Protein AF-A0A417CQZ8-F1 (afdb_monomer_lite)

Structure (mmCIF, N/CA/C/O backbone):
data_AF-A0A417CQZ8-F1
#
_entry.id   AF-A0A417CQZ8-F1
#
loop_
_atom_site.group_PDB
_atom_site.id
_atom_site.type_symbol
_atom_site.label_atom_id
_atom_site.label_alt_id
_atom_site.label_comp_id
_atom_site.label_asym_id
_atom_site.label_entity_id
_atom_site.label_seq_id
_atom_site.pdbx_PDB_ins_code
_atom_site.Cartn_x
_atom_site.Cartn_y
_atom_site.Cartn_z
_atom_site.occupancy
_atom_site.B_iso_or_equiv
_atom_site.auth_seq_id
_atom_site.auth_comp_id
_atom_site.auth_asym_id
_atom_site.auth_atom_id
_atom_site.pdbx_PDB_model_num
ATOM 1 N N . MET A 1 1 ? 67.653 -7.626 -42.299 1.00 56.72 1 MET A N 1
ATOM 2 C CA . MET A 1 1 ? 66.358 -8.198 -41.844 1.00 56.72 1 MET A CA 1
ATOM 3 C C . MET A 1 1 ? 65.634 -7.379 -40.749 1.00 56.72 1 MET A C 1
ATOM 5 O O . MET A 1 1 ? 64.752 -7.906 -40.090 1.00 56.72 1 MET A O 1
ATOM 9 N N . LYS A 1 2 ? 65.920 -6.074 -40.558 1.00 54.19 2 LYS A N 1
ATOM 10 C CA . LYS A 1 2 ? 65.356 -5.265 -39.445 1.00 54.19 2 LYS A CA 1
ATOM 11 C C . LYS A 1 2 ? 63.999 -4.584 -39.738 1.00 54.19 2 LYS A C 1
ATOM 13 O O . LYS A 1 2 ? 63.287 -4.238 -38.803 1.00 54.19 2 LYS A O 1
ATOM 18 N N . LYS A 1 3 ? 63.622 -4.414 -41.017 1.00 54.78 3 LYS A N 1
ATOM 19 C CA . LYS A 1 3 ? 62.404 -3.686 -41.444 1.00 54.78 3 LYS A CA 1
ATOM 20 C C . LYS A 1 3 ? 61.101 -4.469 -41.198 1.00 54.78 3 LYS A C 1
ATOM 22 O O . LYS A 1 3 ? 60.127 -3.888 -40.732 1.00 54.78 3 LYS A O 1
ATOM 27 N N . ASN A 1 4 ? 61.109 -5.791 -41.402 1.00 55.78 4 ASN A N 1
ATOM 28 C CA . ASN A 1 4 ? 59.913 -6.635 -41.233 1.00 55.78 4 ASN A CA 1
ATOM 29 C C . ASN A 1 4 ? 59.498 -6.787 -39.763 1.00 55.78 4 ASN A C 1
ATOM 31 O O . ASN A 1 4 ? 58.313 -6.864 -39.459 1.00 55.78 4 ASN A O 1
ATOM 35 N N . HIS A 1 5 ? 60.460 -6.745 -38.838 1.00 59.97 5 HIS A N 1
ATOM 36 C CA . HIS A 1 5 ? 60.180 -6.777 -37.403 1.00 59.97 5 HIS A CA 1
ATOM 37 C C . HIS A 1 5 ? 59.511 -5.478 -36.914 1.00 59.97 5 HIS A C 1
ATOM 39 O O . HIS A 1 5 ? 58.642 -5.510 -36.046 1.00 59.97 5 HIS A O 1
ATOM 45 N N . HIS A 1 6 ? 59.871 -4.328 -37.498 1.00 62.66 6 HIS A N 1
ATOM 46 C CA . HIS A 1 6 ? 59.240 -3.040 -37.194 1.00 62.66 6 HIS A CA 1
ATOM 47 C C . HIS A 1 6 ? 57.805 -2.972 -37.734 1.00 62.66 6 HIS A C 1
ATOM 49 O O . HIS A 1 6 ? 56.904 -2.533 -37.024 1.00 62.66 6 HIS A O 1
ATOM 55 N N . LEU A 1 7 ? 57.576 -3.479 -38.951 1.00 65.38 7 LEU A N 1
ATOM 56 C CA . LEU A 1 7 ? 56.243 -3.561 -39.551 1.00 65.38 7 LEU A CA 1
ATOM 57 C C . LEU A 1 7 ? 55.320 -4.504 -38.762 1.00 65.38 7 LEU A C 1
ATOM 59 O O . LEU A 1 7 ? 54.186 -4.141 -38.472 1.00 65.38 7 LEU A O 1
ATOM 63 N N . HIS A 1 8 ? 55.827 -5.663 -38.327 1.00 69.62 8 HIS A N 1
ATOM 64 C CA . HIS A 1 8 ? 55.073 -6.599 -37.489 1.00 69.62 8 HIS A CA 1
ATOM 65 C C . HIS A 1 8 ? 54.693 -5.985 -36.131 1.00 69.62 8 HIS A C 1
ATOM 67 O O . HIS A 1 8 ? 53.550 -6.114 -35.703 1.00 69.62 8 HIS A O 1
ATOM 73 N N . ARG A 1 9 ? 55.605 -5.238 -35.481 1.00 73.25 9 ARG A N 1
ATOM 74 C CA . ARG A 1 9 ? 55.292 -4.513 -34.233 1.00 73.25 9 ARG A CA 1
ATOM 75 C C . ARG A 1 9 ? 54.241 -3.419 -34.438 1.00 73.25 9 ARG A C 1
ATOM 77 O O . ARG A 1 9 ? 53.383 -3.273 -33.576 1.00 73.25 9 ARG A O 1
ATOM 84 N N . GLN A 1 10 ? 54.279 -2.695 -35.559 1.00 71.81 10 GLN A N 1
ATOM 85 C CA . GLN A 1 10 ? 53.283 -1.663 -35.875 1.00 71.81 10 GLN A CA 1
ATOM 86 C C . GLN A 1 10 ? 51.902 -2.257 -36.178 1.00 71.81 10 GLN A C 1
ATOM 88 O O . GLN A 1 10 ? 50.899 -1.751 -35.685 1.00 71.81 10 GLN A O 1
ATOM 93 N N . ILE A 1 11 ? 51.842 -3.378 -36.904 1.00 76.00 11 ILE A N 1
ATOM 94 C CA . ILE A 1 11 ? 50.588 -4.104 -37.161 1.00 76.00 11 ILE A CA 1
ATOM 95 C C . ILE A 1 11 ? 49.989 -4.624 -35.848 1.00 76.00 11 ILE A C 1
ATOM 97 O O . ILE A 1 11 ? 48.797 -4.447 -35.611 1.00 76.00 11 ILE A O 1
ATOM 101 N N . HIS A 1 12 ? 50.811 -5.195 -34.960 1.00 75.12 12 HIS A N 1
ATOM 102 C CA . HIS A 1 12 ? 50.355 -5.683 -33.655 1.00 75.12 12 HIS A CA 1
ATOM 103 C C . HIS A 1 12 ? 49.866 -4.538 -32.749 1.00 75.12 12 HIS A C 1
ATOM 105 O O . HIS A 1 12 ? 48.844 -4.673 -32.079 1.00 75.12 12 HIS A O 1
ATOM 111 N N . LEU A 1 13 ? 50.554 -3.389 -32.768 1.00 76.19 13 LEU A N 1
ATOM 112 C CA . LEU A 1 13 ? 50.162 -2.193 -32.018 1.00 76.19 13 LEU A CA 1
ATOM 113 C C . LEU A 1 13 ? 48.833 -1.611 -32.535 1.00 76.19 13 LEU A C 1
ATOM 115 O O . LEU A 1 13 ? 47.955 -1.295 -31.734 1.00 76.19 13 LEU A O 1
ATOM 119 N N . CYS A 1 14 ? 48.640 -1.549 -33.857 1.00 71.81 14 CYS A N 1
ATOM 120 C CA . CYS A 1 14 ? 47.374 -1.138 -34.469 1.00 71.81 14 CYS A CA 1
A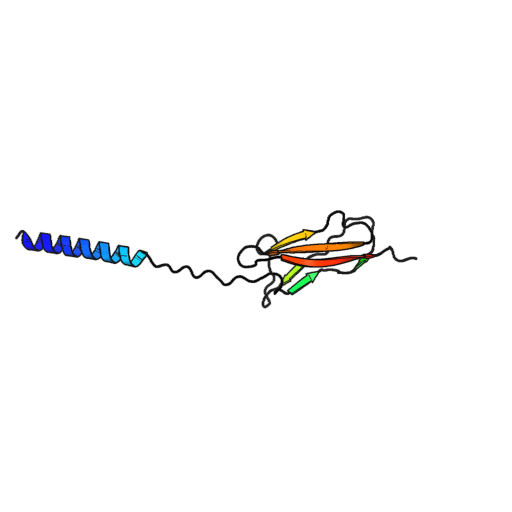TOM 121 C C . CYS A 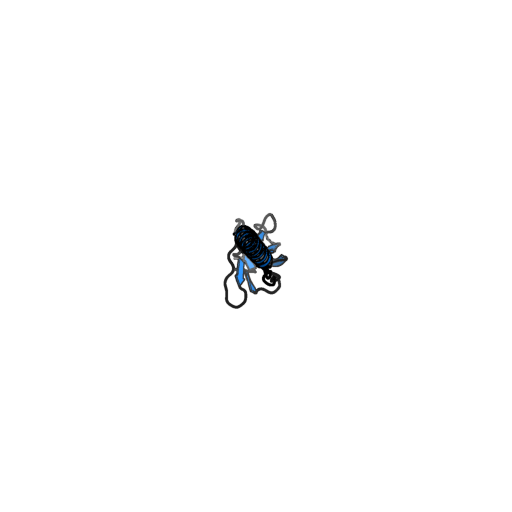1 14 ? 46.220 -2.106 -34.162 1.00 71.81 14 CYS A C 1
ATOM 123 O O . CYS A 1 14 ? 45.112 -1.644 -33.893 1.00 71.81 14 CYS A O 1
ATOM 125 N N . LEU A 1 15 ? 46.463 -3.424 -34.149 1.00 71.88 15 LEU A N 1
ATOM 126 C CA . LEU A 1 15 ? 45.435 -4.424 -33.826 1.00 71.88 15 LEU A CA 1
ATOM 127 C C . LEU A 1 15 ? 44.933 -4.281 -32.380 1.00 71.88 15 LEU A C 1
ATOM 129 O O . LEU A 1 15 ? 43.736 -4.394 -32.124 1.00 71.88 15 LEU A O 1
ATOM 133 N N . ILE A 1 16 ? 45.842 -3.988 -31.444 1.00 70.88 16 ILE A N 1
ATOM 134 C CA . ILE A 1 16 ? 45.523 -3.769 -30.026 1.00 70.88 16 ILE A CA 1
ATOM 135 C C . ILE A 1 16 ? 44.728 -2.467 -29.836 1.00 70.88 16 ILE A C 1
ATOM 137 O O . ILE A 1 16 ? 43.743 -2.454 -29.099 1.00 70.88 16 ILE A O 1
ATOM 141 N N . ILE A 1 17 ? 45.095 -1.387 -30.534 1.00 69.06 17 ILE A N 1
ATOM 142 C CA . ILE A 1 17 ? 44.363 -0.107 -30.492 1.00 69.06 17 ILE A CA 1
ATOM 143 C C . ILE A 1 17 ? 42.944 -0.259 -31.073 1.00 69.06 17 ILE A C 1
ATOM 145 O O . ILE A 1 17 ? 41.990 0.287 -30.516 1.00 69.06 17 ILE A O 1
ATOM 149 N N . LEU A 1 18 ? 42.778 -1.051 -32.138 1.00 67.25 18 LEU A N 1
ATOM 150 C CA . LEU A 1 18 ? 41.475 -1.340 -32.750 1.00 67.25 18 LEU A CA 1
ATOM 151 C C . LEU A 1 18 ? 40.560 -2.167 -31.822 1.00 67.25 18 LEU A C 1
ATOM 153 O O . LEU A 1 18 ? 39.361 -1.903 -31.744 1.00 67.25 18 LEU A O 1
ATOM 157 N N . LEU A 1 19 ? 41.129 -3.117 -31.071 1.00 64.44 19 LEU A N 1
ATOM 158 C CA . LEU A 1 19 ? 40.421 -3.926 -30.066 1.00 64.44 19 LEU A CA 1
ATOM 159 C C . LEU A 1 19 ? 39.948 -3.097 -28.858 1.00 64.44 19 LEU A C 1
ATOM 161 O O . LEU A 1 19 ? 38.863 -3.343 -28.332 1.00 64.44 19 LEU A O 1
ATOM 165 N N . LEU A 1 20 ? 40.722 -2.088 -28.445 1.00 59.72 20 LEU A N 1
ATOM 166 C CA . LEU A 1 20 ? 40.352 -1.174 -27.357 1.00 59.72 20 LEU A CA 1
ATOM 167 C C . LEU A 1 20 ? 39.245 -0.187 -27.768 1.00 59.72 20 LEU A C 1
ATOM 169 O O . LEU A 1 20 ? 38.365 0.107 -26.960 1.00 59.72 20 LEU A O 1
ATOM 173 N N . LEU A 1 21 ? 39.234 0.266 -29.028 1.00 57.81 21 LEU A N 1
ATOM 174 C CA . LEU A 1 21 ? 38.177 1.127 -29.584 1.00 57.81 21 LEU A CA 1
ATOM 175 C C . LEU A 1 21 ? 36.825 0.406 -29.728 1.00 57.81 21 LEU A C 1
ATOM 177 O O . LEU A 1 21 ? 35.775 1.041 -29.641 1.00 57.81 21 LEU A O 1
ATOM 181 N N . PHE A 1 22 ? 36.831 -0.922 -29.875 1.00 53.50 22 PHE A N 1
ATOM 182 C CA . PHE A 1 22 ? 35.609 -1.734 -29.911 1.00 53.50 22 PHE A CA 1
ATOM 183 C C . PHE A 1 22 ? 34.986 -1.980 -28.522 1.00 53.50 22 PHE A C 1
ATOM 185 O O . PHE A 1 22 ? 33.852 -2.449 -28.426 1.00 53.50 22 PHE A O 1
ATOM 192 N N . CYS A 1 23 ? 35.684 -1.634 -27.433 1.00 49.72 23 CYS A N 1
ATOM 193 C CA . CYS A 1 23 ? 35.209 -1.853 -26.064 1.00 49.72 23 CYS A CA 1
ATOM 194 C C . CYS A 1 23 ? 34.260 -0.747 -25.551 1.00 49.72 23 CYS A C 1
ATOM 196 O O . CYS A 1 23 ? 33.672 -0.885 -24.476 1.00 49.72 23 CYS A O 1
ATOM 198 N N . SER A 1 24 ? 34.101 0.369 -26.270 1.00 60.22 24 SER A N 1
ATOM 199 C CA . SER A 1 24 ? 33.568 1.600 -25.662 1.00 60.22 24 SER A CA 1
ATOM 200 C C . SER A 1 24 ? 32.083 1.898 -25.885 1.00 60.22 24 SER A C 1
ATOM 202 O O . SER A 1 24 ? 31.582 2.841 -25.280 1.00 60.22 24 SER A O 1
ATOM 204 N N . SER A 1 25 ? 31.328 1.126 -26.668 1.00 63.28 25 SER A N 1
ATOM 205 C CA . SER A 1 25 ? 29.899 1.419 -26.878 1.00 63.28 25 SER A CA 1
ATOM 206 C C . SER A 1 25 ? 28.983 0.287 -26.429 1.00 63.28 25 SER A C 1
ATOM 208 O O . SER A 1 25 ? 28.163 -0.216 -27.194 1.00 63.28 25 SER A O 1
ATOM 210 N N . SER A 1 26 ? 29.063 -0.079 -25.148 1.00 63.88 26 SER A N 1
ATOM 211 C CA . SER A 1 26 ? 27.928 -0.729 -24.486 1.00 63.88 26 SER A CA 1
ATOM 212 C C . SER A 1 26 ? 26.843 0.326 -24.265 1.00 63.88 26 SER A C 1
ATOM 214 O O . SER A 1 26 ? 26.800 0.979 -23.223 1.00 63.88 26 SER A O 1
ATOM 216 N N . GLN A 1 27 ? 25.985 0.552 -25.261 1.00 67.06 27 GLN A N 1
ATOM 217 C CA . GLN A 1 27 ? 24.798 1.386 -25.074 1.00 67.06 27 GLN A CA 1
ATOM 218 C C . GLN A 1 27 ? 23.856 0.671 -24.100 1.00 67.06 27 GLN A C 1
ATOM 220 O O . GLN A 1 27 ? 23.094 -0.223 -24.467 1.00 67.06 27 GLN A O 1
ATOM 225 N N . VAL A 1 28 ? 23.928 1.047 -22.823 1.00 64.81 28 VAL A N 1
ATOM 226 C CA . VAL A 1 28 ? 22.990 0.576 -21.804 1.00 64.81 28 VAL A CA 1
ATOM 227 C C . VAL A 1 28 ? 21.667 1.303 -22.032 1.00 64.81 28 VAL A C 1
ATOM 229 O O . VAL A 1 28 ? 21.456 2.412 -21.543 1.00 64.81 28 VAL A O 1
ATOM 232 N N . PHE A 1 29 ? 20.762 0.695 -22.799 1.00 63.88 29 PHE A N 1
ATOM 233 C CA . PHE A 1 29 ? 19.403 1.209 -22.951 1.00 63.88 29 PHE A CA 1
ATOM 234 C C . PHE A 1 29 ? 18.692 1.149 -21.595 1.00 63.88 29 PHE A C 1
ATOM 236 O O . PHE A 1 29 ? 18.335 0.079 -21.096 1.00 63.88 29 PHE A O 1
ATOM 243 N N . ALA A 1 30 ? 18.494 2.308 -20.967 1.00 66.50 30 ALA A N 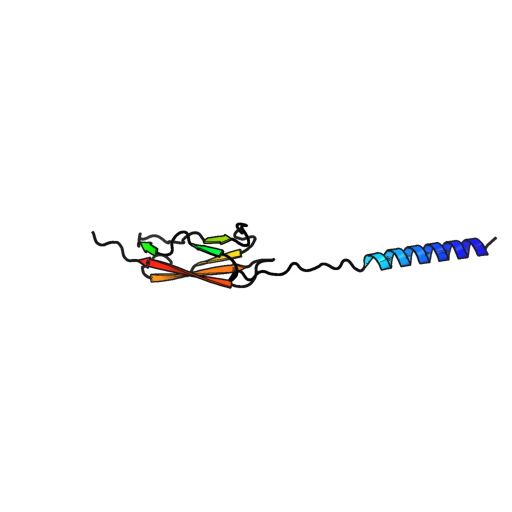1
ATOM 244 C CA . ALA A 1 30 ? 17.706 2.399 -19.749 1.00 66.50 30 ALA A CA 1
ATOM 245 C C . ALA A 1 30 ? 16.270 1.941 -20.046 1.00 66.50 30 ALA A C 1
ATOM 247 O O . ALA A 1 30 ? 15.571 2.536 -20.865 1.00 66.50 30 ALA A O 1
ATOM 248 N N . ALA A 1 31 ? 15.816 0.883 -19.372 1.00 71.88 31 ALA A N 1
ATOM 249 C CA . ALA A 1 31 ? 14.445 0.411 -19.520 1.00 71.88 31 ALA A CA 1
ATOM 250 C C . ALA A 1 31 ? 13.450 1.535 -19.179 1.00 71.88 31 ALA A C 1
ATOM 252 O O . ALA A 1 31 ? 13.573 2.189 -18.135 1.00 71.88 31 ALA A O 1
ATOM 253 N N . ALA A 1 32 ? 12.447 1.730 -20.042 1.00 84.06 32 ALA A N 1
ATOM 254 C CA . ALA A 1 32 ? 11.407 2.733 -19.845 1.00 84.06 32 ALA A CA 1
ATOM 255 C C . ALA A 1 32 ? 10.764 2.590 -18.455 1.00 84.06 32 ALA A C 1
ATOM 257 O O . ALA A 1 32 ? 10.377 1.498 -18.023 1.00 84.06 32 ALA A O 1
ATOM 258 N N . ARG A 1 33 ? 10.667 3.710 -17.734 1.00 93.06 33 ARG A N 1
ATOM 259 C CA . ARG A 1 33 ? 10.133 3.736 -16.369 1.00 93.06 33 ARG A CA 1
ATOM 260 C C . ARG A 1 33 ? 8.611 3.798 -16.387 1.00 93.06 33 ARG A C 1
ATOM 262 O O . ARG A 1 33 ? 8.008 4.467 -17.219 1.00 93.06 33 ARG A O 1
ATOM 269 N N . VAL A 1 34 ? 7.986 3.133 -15.423 1.00 96.38 34 VAL A N 1
ATOM 270 C CA . VAL A 1 34 ? 6.529 3.053 -15.288 1.00 96.38 34 VAL A CA 1
ATOM 271 C C . VAL A 1 34 ? 6.094 3.837 -14.061 1.00 96.38 34 VAL A C 1
ATOM 273 O O . VAL A 1 34 ? 6.449 3.481 -12.938 1.00 96.38 34 VAL A O 1
ATOM 276 N N . ASN A 1 35 ? 5.272 4.871 -14.242 1.00 97.56 35 ASN A N 1
ATOM 277 C CA . ASN A 1 35 ? 4.672 5.560 -13.103 1.00 97.56 35 ASN A CA 1
ATOM 278 C C . ASN A 1 35 ? 3.699 4.618 -12.377 1.00 97.56 35 ASN A C 1
ATOM 280 O O . ASN A 1 35 ? 2.795 4.050 -12.991 1.00 97.56 35 ASN A O 1
ATOM 284 N N . VAL A 1 36 ? 3.849 4.472 -11.062 1.00 97.56 36 VAL A N 1
ATOM 285 C CA . VAL A 1 36 ? 3.013 3.595 -10.235 1.00 97.56 36 VAL A CA 1
ATOM 286 C C . VAL A 1 36 ? 1.528 3.979 -10.284 1.00 97.56 36 VAL A C 1
ATOM 288 O O . VAL A 1 36 ? 0.674 3.106 -10.123 1.00 97.56 36 VAL A O 1
ATOM 291 N N . LYS A 1 37 ? 1.190 5.243 -10.587 1.00 97.19 37 LYS A N 1
ATOM 292 C CA . LYS A 1 37 ? -0.198 5.672 -10.845 1.00 97.19 37 LYS A CA 1
ATOM 293 C C . LYS A 1 37 ? -0.840 4.937 -12.029 1.00 97.19 37 LYS A C 1
ATOM 295 O O . LYS A 1 37 ? -2.042 4.706 -11.997 1.00 97.19 37 LYS A O 1
ATOM 300 N N . ASN A 1 38 ? -0.042 4.509 -13.008 1.00 96.88 38 ASN A N 1
ATOM 301 C CA . ASN A 1 38 ? -0.498 3.819 -14.220 1.00 96.88 38 ASN A CA 1
ATOM 302 C C . ASN A 1 38 ? -0.554 2.291 -14.032 1.00 96.88 38 ASN A C 1
ATOM 304 O O . ASN A 1 38 ? -0.677 1.530 -14.991 1.00 96.88 38 ASN A O 1
ATOM 308 N N . THR A 1 39 ? -0.427 1.821 -12.791 1.00 97.44 39 THR A N 1
ATOM 309 C CA . THR A 1 39 ? -0.571 0.411 -12.426 1.00 97.44 39 THR A CA 1
ATOM 310 C C . THR A 1 39 ? -1.933 0.167 -11.782 1.00 97.44 39 THR A C 1
ATOM 312 O O . THR A 1 39 ? -2.595 1.082 -11.286 1.00 97.44 39 THR A O 1
ATOM 315 N N . ARG A 1 40 ? -2.367 -1.093 -11.744 1.00 98.31 40 ARG A N 1
ATOM 316 C CA . ARG A 1 40 ? -3.588 -1.481 -11.037 1.00 98.31 40 ARG A CA 1
ATOM 317 C C . ARG A 1 40 ? -3.277 -1.676 -9.555 1.00 98.31 40 ARG A C 1
ATOM 319 O O . ARG A 1 40 ? -2.596 -2.629 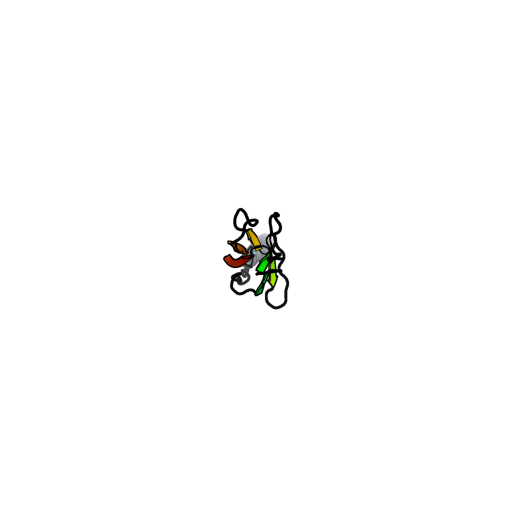-9.187 1.00 98.31 40 ARG A O 1
ATOM 326 N N . ILE A 1 41 ? -3.823 -0.807 -8.708 1.00 98.31 41 ILE A N 1
ATOM 327 C CA . ILE A 1 41 ? -3.657 -0.855 -7.247 1.00 98.31 41 ILE A CA 1
ATOM 328 C C . ILE A 1 41 ? -4.990 -1.239 -6.601 1.00 98.31 41 ILE A C 1
ATOM 330 O O . ILE A 1 41 ? -5.968 -0.497 -6.723 1.00 98.31 41 ILE A O 1
ATOM 334 N N . LYS A 1 42 ? -5.021 -2.370 -5.889 1.00 98.31 42 LYS A N 1
ATOM 335 C CA . LYS A 1 42 ? -6.183 -2.858 -5.131 1.00 98.31 42 LYS A CA 1
ATOM 336 C C . LYS A 1 42 ? -5.845 -2.938 -3.642 1.00 98.31 42 LYS A C 1
ATOM 338 O O . LYS A 1 42 ? -4.817 -3.503 -3.273 1.00 98.31 42 LYS A O 1
ATOM 343 N N . LEU A 1 43 ? -6.718 -2.388 -2.801 1.00 98.06 43 LEU A N 1
ATOM 344 C CA . LEU A 1 43 ? -6.698 -2.618 -1.355 1.00 98.06 43 LEU A CA 1
ATOM 345 C C . LEU A 1 43 ? -7.543 -3.855 -1.033 1.00 98.06 43 LEU A C 1
ATOM 347 O O . LEU A 1 43 ? -8.554 -4.086 -1.697 1.00 98.06 43 LEU A O 1
ATOM 351 N N . SER A 1 44 ? -7.161 -4.636 -0.020 1.00 97.94 44 SER A N 1
ATOM 352 C CA . SER A 1 44 ? -7.967 -5.782 0.434 1.00 97.94 44 SER A CA 1
ATOM 353 C C . SER A 1 44 ? -9.348 -5.360 0.939 1.00 97.94 44 SER A C 1
ATOM 355 O O . SER A 1 44 ? -10.303 -6.111 0.800 1.00 97.94 44 SER A O 1
ATOM 357 N N . ALA A 1 45 ? -9.444 -4.154 1.501 1.00 96.81 45 ALA A N 1
ATOM 358 C CA . ALA A 1 45 ? -10.686 -3.504 1.884 1.00 96.81 45 ALA A CA 1
ATOM 359 C C . ALA A 1 45 ? -10.523 -1.983 1.772 1.00 96.81 45 ALA A C 1
ATOM 361 O O . ALA A 1 45 ? -9.462 -1.441 2.086 1.00 96.81 45 ALA A O 1
ATOM 362 N N . THR A 1 46 ? -11.577 -1.299 1.332 1.00 97.56 46 THR A N 1
ATOM 363 C CA . THR A 1 46 ? -11.672 0.172 1.334 1.00 97.56 46 THR A CA 1
ATOM 364 C C . THR A 1 46 ? -12.566 0.686 2.458 1.00 97.56 46 THR A C 1
ATOM 366 O O . THR A 1 46 ? -12.422 1.834 2.861 1.00 97.56 46 THR A O 1
ATOM 369 N N . LYS A 1 47 ? -13.451 -0.163 2.992 1.00 97.81 47 LYS A N 1
ATOM 370 C CA . LYS A 1 47 ? -14.294 0.099 4.160 1.00 97.81 47 LYS A CA 1
ATOM 371 C C . LYS A 1 47 ? -14.002 -0.965 5.214 1.00 97.81 47 LYS A C 1
ATOM 373 O O . LYS A 1 47 ? -14.041 -2.156 4.912 1.00 97.81 47 LYS A O 1
ATOM 378 N N . LEU A 1 48 ? -13.682 -0.532 6.422 1.00 96.81 48 LEU A N 1
ATOM 379 C CA . LEU A 1 48 ? -13.375 -1.372 7.576 1.00 96.81 48 LEU A CA 1
ATOM 380 C C . LEU A 1 48 ? -14.264 -0.952 8.745 1.00 96.81 48 LEU A C 1
ATOM 382 O O . LEU A 1 48 ? -14.691 0.195 8.806 1.00 96.81 48 LEU A O 1
ATOM 386 N N . THR A 1 49 ? -14.523 -1.852 9.685 1.00 97.25 49 THR A N 1
ATOM 387 C CA . THR A 1 49 ? -15.297 -1.541 10.896 1.00 97.25 49 THR A CA 1
ATOM 388 C C . THR A 1 49 ? -14.353 -1.340 12.072 1.00 97.25 49 THR A C 1
ATOM 390 O O . THR A 1 49 ? -13.369 -2.069 12.219 1.00 97.25 49 THR A O 1
ATOM 393 N N . TYR A 1 50 ? -14.624 -0.346 12.916 1.00 96.88 50 TYR A N 1
ATOM 394 C CA . TYR A 1 50 ? -13.839 -0.110 14.122 1.00 96.88 50 TYR A CA 1
ATOM 395 C C . TYR A 1 50 ? -13.822 -1.347 15.035 1.00 96.88 50 TYR A C 1
ATOM 397 O O . TYR A 1 50 ? -14.863 -1.819 15.481 1.00 96.88 50 TYR A O 1
ATOM 405 N N . ASN A 1 51 ? -12.622 -1.854 15.330 1.00 95.81 51 ASN A N 1
ATOM 406 C CA . ASN A 1 51 ? -12.406 -3.074 16.117 1.00 95.81 51 ASN A CA 1
ATOM 407 C C . ASN A 1 51 ? -11.392 -2.883 17.261 1.00 95.81 51 ASN A C 1
ATOM 409 O O . ASN A 1 51 ? -10.809 -3.851 17.746 1.00 95.81 51 ASN A O 1
ATOM 413 N N . LYS A 1 52 ? -11.133 -1.629 17.665 1.00 95.81 52 LYS A N 1
ATOM 414 C CA . LYS A 1 52 ? -10.158 -1.257 18.710 1.00 95.81 52 LYS A CA 1
ATOM 415 C C . LYS A 1 52 ? -8.691 -1.634 18.400 1.00 95.81 52 LYS A C 1
ATOM 417 O O . LYS A 1 52 ? -7.832 -1.458 19.267 1.00 95.81 52 LYS A O 1
ATOM 422 N N . LYS A 1 53 ? -8.359 -2.064 17.176 1.00 96.50 53 LYS A N 1
ATOM 423 C CA . LYS A 1 53 ? -6.990 -2.392 16.726 1.00 96.50 53 LYS A CA 1
ATOM 424 C C . LYS A 1 53 ? -6.554 -1.504 15.556 1.00 96.50 53 LYS A C 1
ATOM 426 O O . LYS A 1 53 ? -7.374 -0.867 14.903 1.00 96.50 53 LYS A O 1
ATOM 431 N N . VAL A 1 54 ? -5.243 -1.443 15.303 1.00 97.31 54 VAL A N 1
ATOM 432 C CA . VAL A 1 54 ? -4.703 -0.786 14.102 1.00 97.31 54 VAL A CA 1
ATOM 433 C C . VAL A 1 54 ? -5.041 -1.637 12.879 1.00 97.31 54 VAL A C 1
ATOM 435 O O . VAL A 1 54 ? -4.779 -2.837 12.865 1.00 97.31 54 VAL A O 1
ATOM 438 N N . GLN A 1 55 ? -5.593 -1.016 11.844 1.00 97.75 55 GLN A N 1
ATOM 439 C CA . GLN A 1 55 ? -6.053 -1.664 10.625 1.00 97.75 55 GLN A CA 1
ATOM 440 C C . GLN A 1 55 ? -5.291 -1.111 9.420 1.00 97.75 55 GLN A C 1
ATOM 442 O O . GLN A 1 55 ? -5.298 0.089 9.148 1.00 97.75 55 GLN A O 1
ATOM 447 N N . ARG A 1 56 ? -4.606 -2.000 8.699 1.00 97.44 56 ARG A N 1
ATOM 448 C CA . ARG A 1 56 ? -3.824 -1.680 7.498 1.00 97.44 56 ARG A CA 1
ATOM 449 C C . ARG A 1 56 ? -4.208 -2.661 6.386 1.00 97.44 56 ARG A C 1
ATOM 451 O O . ARG A 1 56 ? -3.671 -3.769 6.364 1.00 97.44 56 ARG A O 1
ATOM 458 N N . PRO A 1 57 ? -5.173 -2.318 5.512 1.00 97.31 57 PRO A N 1
ATOM 459 C CA . PRO A 1 57 ? -5.606 -3.222 4.450 1.00 97.31 57 PRO A CA 1
ATOM 460 C C . PRO A 1 57 ? -4.460 -3.517 3.479 1.00 97.31 57 PRO A C 1
ATOM 462 O O . PRO A 1 57 ? -3.749 -2.607 3.069 1.00 97.31 57 PRO A O 1
ATOM 465 N N . LYS A 1 58 ? -4.288 -4.785 3.087 1.00 97.62 58 LYS A N 1
ATOM 466 C CA . LYS A 1 58 ? -3.177 -5.219 2.225 1.00 97.62 58 LYS A CA 1
ATOM 467 C C . LYS A 1 58 ? -3.246 -4.517 0.865 1.00 97.62 58 LYS A C 1
ATOM 469 O O . LYS A 1 58 ? -4.326 -4.389 0.288 1.00 97.62 58 LYS A O 1
ATOM 474 N N . VAL A 1 59 ? -2.092 -4.117 0.331 1.00 98.50 59 VAL A N 1
ATOM 475 C CA . VAL A 1 59 ? -1.972 -3.487 -0.992 1.00 98.50 59 VAL A CA 1
ATOM 476 C C . VAL A 1 59 ? -1.484 -4.513 -2.002 1.00 98.50 59 VAL A C 1
ATOM 478 O O . VAL A 1 59 ? -0.407 -5.082 -1.838 1.00 98.50 59 VAL A O 1
ATOM 481 N N . ARG A 1 60 ? -2.236 -4.697 -3.088 1.00 98.25 60 ARG A N 1
ATOM 482 C CA . ARG A 1 60 ? -1.814 -5.485 -4.248 1.00 98.25 60 ARG A CA 1
ATOM 483 C C . ARG A 1 60 ? -1.645 -4.568 -5.452 1.00 98.25 60 ARG A C 1
ATOM 485 O O . ARG A 1 60 ? -2.611 -3.946 -5.894 1.00 98.25 60 ARG A O 1
ATOM 492 N N . VAL A 1 61 ? -0.427 -4.512 -5.987 1.00 98.44 61 VAL A N 1
ATOM 493 C CA . VAL A 1 61 ? -0.094 -3.746 -7.195 1.00 98.44 61 VAL A CA 1
ATOM 494 C C . VAL A 1 61 ? 0.175 -4.708 -8.346 1.00 98.44 61 VAL A C 1
ATOM 496 O O . VAL A 1 61 ? 0.916 -5.679 -8.198 1.00 98.44 61 VAL A O 1
ATOM 499 N N . THR A 1 62 ? -0.460 -4.479 -9.492 1.00 98.12 62 THR A N 1
ATOM 500 C CA . THR A 1 62 ? -0.307 -5.299 -10.702 1.00 98.12 62 THR A CA 1
ATOM 501 C C . THR A 1 62 ? -0.070 -4.402 -11.911 1.00 98.12 62 THR A C 1
ATOM 503 O O . THR A 1 62 ? -0.741 -3.383 -12.069 1.00 98.12 62 THR A O 1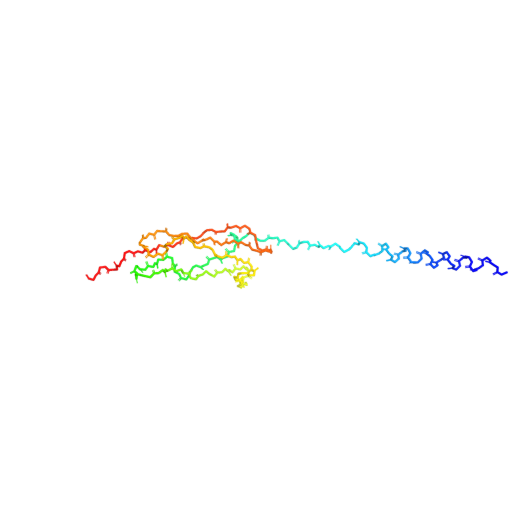
ATOM 506 N N . TYR A 1 63 ? 0.855 -4.783 -12.786 1.00 97.56 63 TYR A N 1
ATOM 507 C CA . TYR A 1 63 ? 1.121 -4.081 -14.039 1.00 97.56 63 TYR A CA 1
ATOM 508 C C . TYR A 1 63 ? 1.254 -5.095 -15.173 1.00 97.56 63 TYR A C 1
ATOM 510 O O . TYR A 1 63 ? 2.004 -6.057 -15.031 1.00 97.56 63 TYR A O 1
ATOM 518 N N . LYS A 1 64 ? 0.499 -4.905 -16.266 1.00 95.62 64 LYS A N 1
ATOM 519 C CA . LYS A 1 64 ? 0.469 -5.816 -17.429 1.00 95.62 64 LYS A CA 1
ATOM 520 C C . LYS A 1 64 ? 0.393 -7.306 -17.029 1.00 95.62 64 LYS A C 1
ATOM 522 O O . LYS A 1 64 ? 1.222 -8.112 -17.423 1.00 95.62 64 LYS A O 1
ATOM 527 N N . GLY A 1 65 ? -0.546 -7.650 -16.143 1.00 95.75 65 GLY A N 1
ATOM 528 C CA . GLY A 1 65 ? -0.740 -9.023 -15.645 1.00 95.75 65 GLY A CA 1
ATOM 529 C C . GLY A 1 65 ? 0.240 -9.487 -14.555 1.00 95.75 65 GLY A C 1
ATOM 530 O O . GLY A 1 65 ? -0.072 -10.419 -13.818 1.00 95.75 65 GLY A O 1
ATOM 531 N N . LYS A 1 66 ? 1.376 -8.809 -14.354 1.00 96.69 66 LYS A N 1
ATOM 532 C CA . LYS A 1 66 ? 2.381 -9.183 -13.348 1.00 96.69 66 LYS A CA 1
ATOM 533 C C . LYS A 1 66 ? 2.105 -8.556 -11.985 1.00 96.69 66 LYS A C 1
ATOM 535 O O . LYS A 1 66 ? 1.952 -7.338 -11.870 1.00 96.69 66 LYS A O 1
ATOM 540 N N . VAL A 1 67 ? 2.116 -9.375 -10.932 1.00 97.69 67 VAL A N 1
ATOM 541 C CA . VAL A 1 67 ? 2.079 -8.897 -9.540 1.00 97.69 67 VAL A CA 1
ATOM 542 C C . VAL A 1 67 ? 3.446 -8.333 -9.160 1.00 97.69 67 VAL A C 1
ATOM 544 O O . VAL A 1 67 ? 4.472 -9.003 -9.293 1.00 97.69 67 VAL A O 1
ATOM 547 N N . LEU A 1 68 ? 3.458 -7.089 -8.688 1.00 97.88 68 LEU A N 1
ATOM 548 C CA . LEU A 1 68 ? 4.676 -6.421 -8.243 1.00 97.88 68 LEU A CA 1
ATOM 549 C C . LEU A 1 68 ? 4.979 -6.785 -6.788 1.00 97.88 68 LEU A C 1
ATOM 551 O O . LEU A 1 68 ? 4.067 -6.986 -5.987 1.00 97.88 68 LEU A O 1
ATOM 555 N N . LYS A 1 69 ? 6.265 -6.851 -6.435 1.00 97.50 69 LYS A N 1
ATOM 556 C CA . LYS A 1 69 ? 6.715 -7.211 -5.085 1.00 97.50 69 LYS A CA 1
ATOM 557 C C . LYS A 1 69 ? 6.964 -5.955 -4.249 1.00 97.50 69 LYS A C 1
ATOM 559 O O . LYS A 1 69 ? 7.748 -5.090 -4.647 1.00 97.50 69 LYS A O 1
ATOM 564 N N . GLU A 1 70 ? 6.340 -5.873 -3.078 1.00 96.94 70 GLU A N 1
ATOM 565 C CA . GLU A 1 70 ? 6.634 -4.830 -2.088 1.00 96.94 70 GLU A CA 1
ATOM 566 C C . GLU A 1 70 ? 8.116 -4.890 -1.660 1.00 96.94 70 GLU A C 1
ATOM 568 O O . GLU A 1 70 ? 8.752 -5.944 -1.723 1.00 96.94 70 GLU A O 1
ATOM 573 N N . LYS A 1 71 ? 8.697 -3.746 -1.283 1.00 96.88 71 LYS A N 1
ATOM 574 C CA . LYS A 1 71 ? 10.124 -3.492 -0.984 1.00 96.88 71 LYS A CA 1
ATOM 575 C C . LYS A 1 71 ? 11.080 -3.617 -2.183 1.00 96.88 71 LYS A C 1
ATOM 577 O O . LYS A 1 71 ? 12.105 -2.926 -2.212 1.00 96.88 71 LYS A O 1
ATOM 582 N N . LYS A 1 72 ? 10.736 -4.430 -3.190 1.00 96.75 72 LYS A N 1
ATOM 583 C CA . LYS A 1 72 ? 11.489 -4.565 -4.451 1.00 96.75 72 LYS A CA 1
ATOM 584 C C . LYS A 1 72 ? 11.051 -3.542 -5.500 1.00 96.75 72 LYS A C 1
ATOM 586 O O . LYS A 1 72 ? 11.886 -2.822 -6.033 1.00 96.75 72 LYS A O 1
ATOM 591 N N . ASN A 1 73 ? 9.756 -3.494 -5.799 1.00 97.62 73 ASN A N 1
ATOM 592 C CA . ASN A 1 73 ? 9.183 -2.675 -6.871 1.00 97.62 73 ASN A CA 1
ATOM 593 C C . ASN A 1 73 ? 8.460 -1.429 -6.355 1.00 97.62 73 ASN A C 1
ATOM 595 O O . ASN A 1 73 ? 8.312 -0.465 -7.096 1.00 97.62 73 ASN A O 1
ATOM 599 N N . TYR A 1 74 ? 7.991 -1.445 -5.108 1.00 98.44 74 TYR A N 1
ATOM 600 C CA . TYR A 1 74 ? 7.348 -0.301 -4.468 1.00 98.44 74 TYR A CA 1
ATOM 601 C C . TYR A 1 74 ? 7.424 -0.409 -2.942 1.00 98.44 74 TYR A C 1
ATOM 603 O O . TYR A 1 74 ? 7.659 -1.488 -2.401 1.00 98.44 74 TYR A O 1
ATOM 611 N N . ILE A 1 75 ? 7.197 0.699 -2.246 1.00 98.31 75 ILE A N 1
ATOM 612 C CA . ILE A 1 75 ? 7.068 0.785 -0.786 1.00 98.31 75 ILE A CA 1
ATOM 613 C C . ILE A 1 75 ? 5.660 1.285 -0.462 1.00 98.31 75 ILE A C 1
ATOM 615 O O . ILE A 1 75 ? 5.141 2.162 -1.154 1.00 98.31 75 ILE A O 1
ATOM 619 N N . VAL A 1 76 ? 5.046 0.753 0.595 1.00 98.44 76 VAL A N 1
ATOM 620 C CA . VAL A 1 76 ? 3.752 1.224 1.098 1.00 98.44 76 VAL 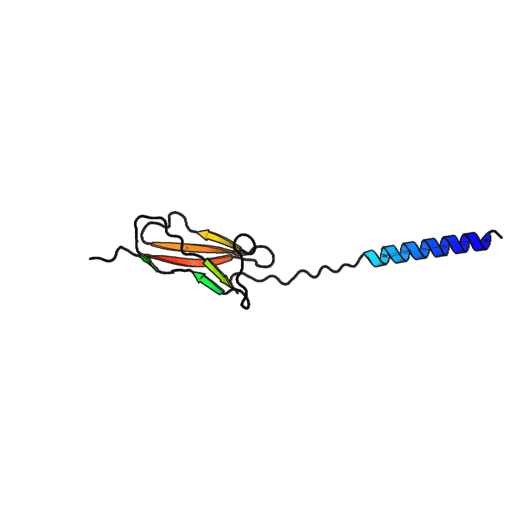A CA 1
ATOM 621 C C . VAL A 1 76 ? 3.951 2.009 2.390 1.00 98.44 76 VAL A C 1
ATOM 623 O O . VAL A 1 76 ? 4.616 1.547 3.315 1.00 98.44 76 VAL A O 1
ATOM 626 N N . LYS A 1 77 ? 3.341 3.191 2.478 1.00 98.19 77 LYS A N 1
ATOM 627 C CA . LYS A 1 77 ? 3.274 3.997 3.700 1.00 98.19 77 LYS A CA 1
ATOM 628 C C . LYS A 1 77 ? 1.821 4.285 4.049 1.00 98.19 77 LYS A C 1
ATOM 630 O O . LYS A 1 77 ? 1.071 4.806 3.228 1.00 98.19 77 LYS A O 1
ATOM 635 N N . TYR A 1 78 ? 1.435 3.971 5.277 1.00 98.00 78 TYR A N 1
ATOM 636 C CA . TYR A 1 78 ? 0.112 4.296 5.798 1.00 98.00 78 TYR A CA 1
ATOM 637 C C . TYR A 1 78 ? 0.152 5.615 6.557 1.00 98.00 78 TYR A C 1
ATOM 639 O O . TYR A 1 78 ? 1.184 6.009 7.103 1.00 98.00 78 TYR A O 1
ATOM 647 N N . SER A 1 79 ? -1.003 6.266 6.617 1.00 95.94 79 SER A N 1
ATOM 648 C CA . SER A 1 79 ? -1.256 7.363 7.551 1.00 95.94 79 SER A CA 1
ATOM 649 C C . SER A 1 79 ? -0.978 6.926 8.995 1.00 95.94 79 SER A C 1
ATOM 651 O O . SER A 1 79 ? -1.071 5.742 9.331 1.00 95.94 79 SER A O 1
ATOM 653 N N . LYS A 1 80 ? -0.646 7.873 9.876 1.00 95.50 80 LYS A N 1
ATOM 654 C CA . LYS A 1 80 ? -0.503 7.569 11.307 1.00 95.50 80 LYS A CA 1
ATOM 655 C C . LYS A 1 80 ? -1.868 7.196 11.906 1.00 95.50 80 LYS A C 1
ATOM 657 O O . LYS A 1 80 ? -2.904 7.686 11.471 1.00 95.50 80 LYS A O 1
ATOM 662 N N . GLY A 1 81 ? -1.858 6.331 12.920 1.00 90.50 81 GLY A N 1
ATOM 663 C CA . GLY A 1 81 ? -3.015 6.132 13.796 1.00 90.50 81 GLY A CA 1
ATOM 664 C C . GLY A 1 81 ? -4.242 5.439 13.193 1.00 90.50 81 GLY A C 1
ATOM 665 O O . GLY A 1 81 ? -5.314 5.646 13.749 1.00 90.50 81 GLY A O 1
ATOM 666 N N . CYS A 1 82 ? -4.105 4.639 12.119 1.00 96.00 82 CYS A N 1
ATOM 667 C CA . CYS A 1 82 ? -5.150 3.838 11.438 1.00 96.00 82 CYS A CA 1
ATOM 668 C C . CYS A 1 82 ? -5.944 2.887 12.358 1.00 96.00 82 CYS A C 1
ATOM 670 O O . CYS A 1 82 ? -5.896 1.676 12.196 1.00 96.00 82 CYS A O 1
ATOM 672 N N . LYS A 1 83 ? -6.624 3.412 13.367 1.00 96.94 83 LYS A N 1
ATOM 673 C CA . LYS A 1 83 ? -7.295 2.683 14.445 1.00 96.94 83 LYS A CA 1
ATOM 674 C C . LYS A 1 83 ? -8.650 3.307 14.734 1.00 96.94 83 LYS A C 1
ATOM 676 O O . LYS A 1 83 ? -9.603 2.563 14.899 1.00 96.94 83 LYS A O 1
ATOM 681 N N . LYS A 1 84 ? -8.726 4.637 14.834 1.00 97.00 84 LYS A N 1
ATOM 682 C CA . LYS A 1 84 ? -9.973 5.364 15.116 1.00 97.00 84 LYS A CA 1
ATOM 683 C C . LYS A 1 84 ? -10.863 5.411 13.868 1.00 97.00 84 LYS A C 1
ATOM 685 O O . LYS A 1 84 ? -10.415 5.096 12.771 1.00 97.00 84 LYS A O 1
ATOM 690 N N . VAL A 1 85 ? -12.127 5.784 14.048 1.00 97.31 85 VAL A N 1
ATOM 691 C CA . VAL A 1 85 ? -13.031 6.079 12.929 1.00 97.31 85 VAL A CA 1
ATOM 692 C C . VAL A 1 85 ? -12.457 7.244 12.123 1.00 97.31 85 VAL A C 1
ATOM 694 O O . VAL A 1 85 ? -11.956 8.207 12.701 1.00 97.31 85 VAL A O 1
ATOM 697 N N . GLY A 1 86 ? -12.505 7.137 10.798 1.00 97.56 86 GLY A N 1
ATOM 698 C CA . GLY A 1 86 ? -12.024 8.183 9.902 1.00 97.56 86 GLY A CA 1
ATOM 699 C C . GLY A 1 86 ? -11.447 7.660 8.593 1.00 97.56 86 GLY A C 1
ATOM 700 O O . GLY A 1 86 ? -11.376 6.453 8.343 1.00 97.56 86 GLY A O 1
ATOM 701 N N . THR A 1 87 ? -11.024 8.605 7.758 1.00 98.12 87 THR A N 1
ATOM 702 C CA . THR A 1 87 ? -10.433 8.347 6.445 1.00 98.12 87 THR A CA 1
ATOM 703 C C . THR A 1 87 ? -8.914 8.363 6.534 1.00 98.12 87 THR A C 1
ATOM 705 O O . THR A 1 87 ? -8.306 9.310 7.030 1.00 98.12 87 THR A O 1
ATOM 708 N N . TYR A 1 88 ? -8.289 7.315 6.010 1.00 98.31 88 TYR A N 1
ATOM 709 C CA . TYR A 1 88 ? -6.847 7.129 6.022 1.00 98.31 88 TYR A CA 1
ATOM 710 C C . TYR A 1 88 ? -6.313 6.960 4.605 1.00 98.31 88 TYR A C 1
ATOM 712 O O . TYR A 1 88 ? -6.911 6.307 3.751 1.00 98.31 88 TYR A O 1
ATOM 720 N N . THR A 1 89 ? -5.130 7.518 4.369 1.00 98.31 89 THR A N 1
ATOM 721 C CA . THR A 1 89 ? -4.404 7.410 3.104 1.00 98.31 89 THR A CA 1
ATOM 722 C C . THR A 1 89 ? -3.337 6.318 3.165 1.00 98.31 89 THR A C 1
ATOM 724 O O . THR A 1 89 ? -2.563 6.220 4.123 1.00 98.31 89 THR A O 1
ATOM 727 N N . VAL A 1 90 ? -3.264 5.543 2.089 1.00 98.44 90 VAL A N 1
ATOM 728 C CA . VAL A 1 90 ? -2.194 4.614 1.735 1.00 98.44 90 VAL A CA 1
ATOM 729 C C . VAL A 1 90 ? -1.405 5.231 0.588 1.00 98.44 90 VAL A C 1
ATOM 731 O O . VAL A 1 90 ? -1.957 5.491 -0.481 1.00 98.44 90 VAL A O 1
ATOM 734 N N . GLN A 1 91 ? -0.120 5.479 0.804 1.00 98.44 91 GLN A N 1
ATOM 735 C CA . GLN A 1 91 ? 0.802 5.977 -0.211 1.00 98.44 91 GLN A CA 1
ATOM 736 C C . GLN A 1 91 ? 1.640 4.815 -0.742 1.00 98.44 91 GLN A C 1
ATOM 738 O O . GLN A 1 91 ? 2.274 4.100 0.031 1.00 98.44 91 GLN A O 1
ATOM 743 N N . ILE A 1 92 ? 1.638 4.632 -2.057 1.00 98.62 92 ILE A N 1
ATOM 744 C CA . ILE A 1 92 ? 2.402 3.615 -2.772 1.00 98.62 92 ILE A CA 1
ATOM 745 C C . ILE A 1 92 ? 3.485 4.350 -3.554 1.00 98.62 92 ILE A C 1
ATOM 747 O O . ILE A 1 92 ? 3.165 5.134 -4.445 1.00 98.62 92 ILE A O 1
ATOM 751 N N . ILE A 1 93 ? 4.748 4.115 -3.215 1.00 98.44 93 ILE A N 1
ATOM 752 C CA . ILE A 1 93 ? 5.909 4.801 -3.794 1.00 98.44 93 ILE A CA 1
ATOM 753 C C . ILE A 1 93 ? 6.665 3.795 -4.658 1.00 98.44 93 ILE A C 1
ATOM 755 O O . ILE A 1 93 ? 7.095 2.763 -4.144 1.00 98.44 93 ILE A O 1
ATOM 759 N N . GLY A 1 94 ? 6.807 4.061 -5.955 1.00 97.69 94 GLY A N 1
ATOM 760 C CA . GLY A 1 94 ? 7.549 3.197 -6.875 1.00 97.69 94 GLY A CA 1
ATOM 761 C C . GLY A 1 94 ? 9.047 3.126 -6.545 1.00 97.69 94 GLY A C 1
ATOM 762 O O . GLY A 1 94 ? 9.624 4.080 -6.026 1.00 97.69 94 GLY A O 1
ATOM 763 N N . LYS A 1 95 ? 9.678 1.986 -6.852 1.00 96.31 95 LYS A N 1
ATOM 764 C CA . LYS A 1 95 ? 11.127 1.768 -6.764 1.00 96.31 95 LYS A CA 1
ATOM 765 C C . LYS A 1 95 ? 11.684 1.146 -8.058 1.00 96.31 95 LYS A C 1
ATOM 767 O O . LYS A 1 95 ? 11.103 0.214 -8.624 1.00 96.31 95 LYS A O 1
ATOM 772 N N . GLY A 1 96 ? 12.860 1.614 -8.484 1.00 93.31 96 GLY A N 1
ATOM 773 C CA . GLY A 1 96 ? 13.583 1.092 -9.650 1.00 93.31 96 GLY A CA 1
ATOM 774 C C . GLY A 1 96 ? 12.911 1.467 -10.973 1.00 93.31 96 GLY A C 1
ATOM 775 O O . GLY A 1 96 ? 12.803 2.652 -11.299 1.00 93.31 96 GLY A O 1
ATOM 776 N N . THR A 1 97 ? 12.475 0.454 -11.730 1.00 94.88 97 THR A N 1
ATOM 777 C CA . THR A 1 97 ? 11.707 0.609 -12.980 1.00 94.88 97 THR A CA 1
ATOM 778 C C . THR A 1 97 ? 10.337 1.238 -12.740 1.00 94.88 97 THR A C 1
ATOM 780 O O . THR A 1 97 ? 9.818 1.927 -13.611 1.00 94.88 97 THR A O 1
ATOM 783 N N . TYR A 1 98 ? 9.753 1.032 -11.558 1.00 97.06 98 TYR A N 1
ATOM 784 C CA . TYR A 1 98 ? 8.496 1.666 -11.174 1.00 97.06 98 TYR A CA 1
ATOM 785 C C . TYR A 1 98 ? 8.810 2.956 -10.422 1.00 97.06 98 TYR A C 1
ATOM 787 O O . TYR A 1 98 ? 9.607 2.942 -9.490 1.00 97.06 98 TYR A O 1
ATOM 795 N N . THR A 1 99 ? 8.213 4.075 -10.808 1.00 96.56 99 THR A N 1
ATOM 796 C CA . THR A 1 99 ? 8.530 5.402 -10.261 1.00 96.56 99 THR A CA 1
ATOM 797 C C . THR A 1 99 ? 7.274 6.143 -9.820 1.00 96.56 99 THR A C 1
ATOM 799 O O . THR A 1 99 ? 6.152 5.672 -10.006 1.00 96.56 99 THR A O 1
ATOM 802 N N . GLY A 1 100 ? 7.455 7.314 -9.210 1.00 97.75 100 GLY A N 1
ATOM 803 C CA . GLY A 1 100 ? 6.353 8.161 -8.766 1.00 97.75 100 GLY A CA 1
ATOM 804 C C . GLY A 1 100 ? 5.601 7.610 -7.554 1.00 97.75 100 GLY A C 1
ATOM 805 O O . GLY A 1 100 ? 5.997 6.624 -6.930 1.00 97.75 100 GLY A O 1
ATOM 806 N N . THR A 1 101 ? 4.492 8.272 -7.229 1.00 98.19 101 THR A N 1
ATOM 807 C CA . THR A 1 101 ? 3.680 7.970 -6.046 1.00 98.19 101 THR A CA 1
ATOM 808 C C . THR A 1 101 ? 2.203 7.923 -6.410 1.00 98.19 101 THR A C 1
ATOM 810 O O . THR A 1 101 ? 1.687 8.832 -7.061 1.00 98.19 101 THR A O 1
ATOM 813 N N . ALA A 1 102 ? 1.501 6.900 -5.933 1.00 98.31 102 ALA A N 1
ATOM 814 C CA . ALA A 1 102 ? 0.048 6.801 -5.982 1.00 98.31 102 ALA A CA 1
ATOM 815 C C . ALA A 1 102 ? -0.532 6.851 -4.567 1.00 98.31 102 ALA A C 1
ATOM 817 O O . ALA A 1 102 ? 0.067 6.350 -3.616 1.00 98.31 102 ALA A O 1
ATOM 818 N N . LYS A 1 103 ? -1.718 7.444 -4.427 1.00 98.19 103 LYS A N 1
ATOM 819 C CA . LYS A 1 103 ? -2.452 7.495 -3.161 1.00 98.19 103 LYS A CA 1
ATOM 820 C C . LYS A 1 103 ? -3.767 6.737 -3.316 1.00 98.19 103 LYS A C 1
ATOM 822 O O . LYS A 1 103 ? -4.458 6.880 -4.324 1.00 98.19 103 LYS A O 1
ATOM 827 N N . LYS A 1 104 ? -4.104 5.924 -2.322 1.00 98.25 104 LYS A N 1
ATOM 828 C CA . LYS A 1 104 ? -5.419 5.295 -2.162 1.00 98.25 104 LYS A CA 1
ATOM 829 C C . LYS A 1 104 ? -5.944 5.610 -0.775 1.00 98.25 104 LYS A C 1
ATOM 831 O O . LYS A 1 104 ? -5.158 5.864 0.130 1.00 98.25 104 LYS A O 1
ATOM 836 N N . GLN A 1 105 ? -7.257 5.602 -0.618 1.00 98.19 105 GLN A N 1
ATOM 837 C CA . GLN A 1 105 ? -7.893 5.861 0.665 1.00 98.19 105 GLN A CA 1
ATOM 838 C C . GLN A 1 105 ? -8.675 4.634 1.123 1.00 98.19 105 GLN A C 1
ATOM 840 O O . GLN A 1 105 ? -9.171 3.859 0.301 1.00 98.19 105 GLN A O 1
ATOM 845 N N . PHE A 1 106 ? -8.768 4.470 2.435 1.00 98.38 106 PHE A N 1
ATOM 846 C CA . PHE A 1 106 ? -9.711 3.570 3.080 1.00 98.38 106 PHE A CA 1
ATOM 847 C C . PHE A 1 106 ? -10.337 4.276 4.279 1.00 98.38 106 PHE A C 1
ATOM 849 O O . PHE A 1 106 ? -9.736 5.183 4.855 1.00 98.38 106 PHE A O 1
ATOM 856 N N . VAL A 1 107 ? -11.531 3.844 4.659 1.00 98.19 107 VAL A N 1
ATOM 857 C CA . VAL A 1 107 ? -12.278 4.390 5.790 1.00 98.19 107 VAL A CA 1
ATOM 858 C C . VAL A 1 107 ? -12.457 3.324 6.864 1.00 98.19 107 VAL A C 1
ATOM 860 O O . VAL A 1 107 ? -12.760 2.167 6.561 1.00 98.19 107 VAL A O 1
ATOM 863 N N . ILE A 1 108 ? -12.263 3.716 8.121 1.00 98.25 108 ILE A N 1
ATOM 864 C CA . ILE A 1 108 ? -12.705 2.955 9.289 1.00 98.25 108 ILE A CA 1
ATOM 865 C C . ILE A 1 108 ? -14.031 3.571 9.724 1.00 98.25 108 ILE A C 1
ATOM 867 O O . ILE A 1 108 ? -14.073 4.727 10.134 1.00 98.25 108 ILE A O 1
ATOM 871 N N . LEU A 1 109 ? -15.107 2.809 9.587 1.00 97.81 109 LEU A N 1
ATOM 872 C CA . LEU A 1 109 ? -16.464 3.182 9.962 1.00 97.81 109 LEU A CA 1
ATOM 873 C C . LEU A 1 109 ? -16.719 2.877 11.447 1.00 97.81 109 LEU A C 1
ATOM 875 O O . LEU A 1 109 ? -16.028 2.021 12.021 1.00 97.81 109 LEU A O 1
ATOM 879 N N . PRO A 1 110 ? -17.718 3.531 12.067 1.00 95.69 110 PRO A N 1
ATOM 880 C CA . PRO A 1 110 ? -18.193 3.163 13.396 1.00 95.69 110 PRO A CA 1
ATOM 881 C C . PRO A 1 110 ? -18.531 1.667 13.504 1.00 95.69 110 PRO A C 1
ATOM 883 O O . PRO A 1 110 ? -18.807 1.019 12.485 1.00 95.69 110 PRO A O 1
ATOM 886 N N . PRO A 1 111 ? -18.517 1.093 14.722 1.00 91.25 111 PRO A N 1
ATOM 887 C CA . PRO A 1 111 ? -19.111 -0.217 14.956 1.00 91.25 111 PRO A CA 1
ATOM 888 C C . PRO A 1 111 ? -20.542 -0.229 14.427 1.00 91.25 111 PRO A C 1
ATOM 890 O O . PRO A 1 111 ? -21.250 0.772 14.538 1.00 91.25 111 PRO A O 1
ATOM 893 N N . LYS A 1 112 ? -20.977 -1.358 13.867 1.00 85.31 112 LYS A N 1
ATOM 894 C CA . LYS A 1 112 ? -22.402 -1.531 13.592 1.00 85.31 112 LYS A CA 1
ATOM 895 C C . LYS A 1 112 ? -23.139 -1.447 14.929 1.00 85.31 112 LYS A C 1
ATOM 897 O O . LYS A 1 112 ? -22.745 -2.145 15.865 1.00 85.31 112 LYS A O 1
ATOM 902 N N . ALA A 1 113 ? -24.148 -0.582 15.010 1.00 79.12 113 ALA A N 1
ATOM 903 C CA . ALA A 1 113 ? -25.102 -0.636 16.107 1.00 79.12 113 ALA A CA 1
ATOM 904 C C . ALA A 1 113 ? -25.716 -2.045 16.119 1.00 79.12 113 ALA A C 1
ATOM 906 O O . ALA A 1 113 ? -25.992 -2.598 15.049 1.00 79.12 113 ALA A O 1
ATOM 907 N N . ARG A 1 114 ? -25.784 -2.647 17.306 1.00 65.94 114 ARG A N 1
ATOM 908 C CA . ARG A 1 114 ? -26.542 -3.878 17.533 1.00 65.94 114 ARG A CA 1
ATOM 909 C C . ARG A 1 114 ? -27.996 -3.524 17.764 1.00 65.94 114 ARG A C 1
ATOM 911 O O . ARG A 1 114 ? -28.216 -2.437 18.341 1.00 65.94 114 ARG A O 1
#

Secondary structure (DSSP, 8-state):
--HHHHHHHHHHHHHHHHHHHTTS-----PPPPEEGGGSEEEES-SEEE--SS---PPEEEEETTEEPPBTTTEEEEEPTTTTSSEEEEEEEEE-TTEESEEEEEEEEEPPPP-

Foldseek 3Di:
DPVVVVVVVVVVVVVVVVVVVVVPDPPPPQPAAAEQQPWDKDWQAQEAEQDQDADDTDIWTGDPNDTDDDPAFWDWDKDPPNHDFDKIKIKIAGDDSYHDIDIDIHGHHYHPDD

Sequence (114 aa):
MKKNHHLHRQIHLCLIILLLLFCSSSQVFAAARVNVKNTRIKLSATKLTYNKKVQRPKVRVTYKGKVLKEKKNYIVKYSKGCKKVGTYTVQIIGKGTYTGTAKKQFVILPPKAR

Radius of gyration: 29.01 Å; chains: 1; bounding box: 93×18×61 Å

pLDDT: mean 87.72, std 15.0, range [49.72, 98.62]